Protein AF-A0AAD4JSG7-F1 (afdb_monomer_lite)

Radius of gyration: 19.73 Å; chains: 1; bounding box: 50×31×53 Å

Sequence (142 aa):
LLCILNAAVFGNIVPTTTSYCQLFQQTASTSTAYICIIYALSTWFFHSNFSEPRQHMRIVFLAMLLIMIITHIIVLVLTILEEYYADVDDSIDMHEVFSNYDTTCQILTIVLTVLTILVLIFVFIYLCIATVEKQRELNRRR

Structure (mmCIF, N/CA/C/O backbone):
data_AF-A0AAD4JSG7-F1
#
_entry.id   AF-A0AAD4JSG7-F1
#
loop_
_atom_site.group_PDB
_atom_site.id
_atom_site.type_symbol
_atom_site.label_atom_id
_atom_site.label_alt_id
_atom_site.label_comp_id
_atom_site.label_asym_id
_atom_site.label_entity_id
_atom_site.label_seq_id
_atom_site.pdbx_PDB_ins_code
_atom_site.Cartn_x
_atom_site.Cartn_y
_atom_site.Cartn_z
_atom_site.occupancy
_atom_site.B_iso_or_equiv
_atom_site.auth_seq_id
_atom_site.auth_comp_id
_atom_site.auth_asym_id
_atom_site.auth_atom_id
_atom_site.pdbx_PDB_model_num
ATOM 1 N N . LEU A 1 1 ? -4.804 -10.284 0.367 1.00 56.81 1 LEU A N 1
ATOM 2 C CA . LEU A 1 1 ? -4.706 -11.285 -0.722 1.00 56.81 1 LEU A CA 1
ATOM 3 C C . LEU A 1 1 ? -3.994 -10.719 -1.942 1.00 56.81 1 LEU A C 1
ATOM 5 O O . LEU A 1 1 ? -2.936 -11.239 -2.251 1.00 56.81 1 LEU A O 1
ATOM 9 N N . LEU A 1 2 ? -4.467 -9.623 -2.550 1.00 60.22 2 LEU A N 1
ATOM 10 C CA . LEU A 1 2 ? -3.785 -8.983 -3.691 1.00 60.22 2 LEU A CA 1
ATOM 11 C C . LEU A 1 2 ? -2.312 -8.629 -3.415 1.00 60.22 2 LEU A C 1
ATOM 13 O O . LEU A 1 2 ? -1.455 -8.970 -4.214 1.00 60.22 2 LEU A O 1
ATOM 17 N N . CYS A 1 3 ? -1.986 -8.063 -2.249 1.00 58.91 3 CYS A N 1
ATOM 18 C CA . CYS A 1 3 ? -0.598 -7.720 -1.901 1.00 58.91 3 CYS A CA 1
ATOM 19 C C . CYS A 1 3 ? 0.294 -8.949 -1.645 1.00 58.91 3 CYS A C 1
ATOM 21 O O . CYS A 1 3 ? 1.495 -8.894 -1.877 1.00 58.91 3 CYS A O 1
ATOM 23 N N . ILE A 1 4 ? -0.296 -10.062 -1.189 1.00 60.84 4 ILE A N 1
ATOM 24 C CA . ILE A 1 4 ? 0.409 -11.342 -1.000 1.00 60.84 4 ILE A CA 1
ATOM 25 C C . ILE A 1 4 ? 0.665 -11.983 -2.361 1.00 60.84 4 ILE A C 1
ATOM 27 O O . ILE A 1 4 ? 1.753 -12.482 -2.596 1.00 60.84 4 ILE A O 1
ATOM 31 N N . LEU A 1 5 ? -0.316 -11.928 -3.265 1.00 56.66 5 LEU A N 1
ATOM 32 C CA . LEU A 1 5 ? -0.161 -12.377 -4.642 1.00 56.66 5 LEU A CA 1
ATOM 33 C C . LEU A 1 5 ? 0.908 -11.546 -5.366 1.00 56.66 5 LEU A C 1
ATOM 35 O O . LEU A 1 5 ? 1.776 -12.124 -5.999 1.00 56.66 5 LEU A O 1
ATOM 39 N N . ASN A 1 6 ? 0.902 -10.220 -5.192 1.00 61.03 6 ASN A N 1
ATOM 40 C CA . ASN A 1 6 ? 1.922 -9.319 -5.734 1.00 61.03 6 ASN A CA 1
ATOM 41 C C . ASN A 1 6 ? 3.318 -9.694 -5.197 1.00 61.03 6 ASN A C 1
ATOM 43 O O . ASN A 1 6 ? 4.235 -9.950 -5.965 1.00 61.03 6 ASN A O 1
ATOM 47 N N . ALA A 1 7 ? 3.466 -9.866 -3.880 1.00 59.53 7 ALA A N 1
ATOM 48 C CA . ALA A 1 7 ? 4.734 -10.298 -3.288 1.00 59.53 7 ALA A CA 1
ATOM 49 C C . ALA A 1 7 ? 5.176 -11.707 -3.741 1.00 59.53 7 ALA A C 1
ATOM 51 O O . ALA A 1 7 ? 6.359 -11.924 -3.979 1.00 59.53 7 ALA A O 1
ATOM 52 N N . ALA A 1 8 ? 4.248 -12.658 -3.881 1.00 58.22 8 ALA A N 1
ATOM 53 C CA . ALA A 1 8 ? 4.545 -14.045 -4.243 1.00 58.22 8 ALA A CA 1
ATOM 54 C C . ALA A 1 8 ? 4.879 -14.225 -5.731 1.00 58.22 8 ALA A C 1
ATOM 56 O O . ALA A 1 8 ? 5.744 -15.033 -6.060 1.00 58.22 8 ALA A O 1
ATOM 57 N N . VAL A 1 9 ? 4.220 -13.473 -6.618 1.00 59.44 9 VAL A N 1
ATOM 58 C CA . VAL A 1 9 ? 4.532 -13.455 -8.054 1.00 59.44 9 VAL A CA 1
ATOM 59 C C . VAL A 1 9 ? 5.953 -12.934 -8.248 1.00 59.44 9 VAL A C 1
ATOM 61 O O . VAL A 1 9 ? 6.752 -13.609 -8.881 1.00 59.44 9 VAL A O 1
ATOM 64 N N . PHE A 1 10 ? 6.333 -11.818 -7.623 1.00 54.41 10 PHE A N 1
ATOM 65 C CA . PHE A 1 10 ? 7.681 -11.269 -7.814 1.00 54.41 10 PHE A CA 1
ATOM 66 C C . PHE A 1 10 ? 8.764 -11.988 -7.004 1.00 54.41 10 PHE A C 1
ATOM 68 O O . PHE A 1 10 ? 9.892 -12.092 -7.475 1.00 54.41 10 PHE A O 1
ATOM 75 N N . GLY A 1 11 ? 8.436 -12.540 -5.831 1.00 54.19 11 GLY A N 1
ATOM 76 C CA . GLY A 1 11 ? 9.391 -13.265 -4.987 1.00 54.19 11 GLY A CA 1
ATOM 77 C C . GLY A 1 11 ? 9.878 -14.594 -5.572 1.00 54.19 11 GLY A C 1
ATOM 78 O O . GLY A 1 11 ? 10.916 -15.090 -5.144 1.00 54.19 11 GLY A O 1
ATOM 79 N N . ASN A 1 12 ? 9.147 -15.170 -6.532 1.00 49.50 12 ASN A N 1
ATOM 80 C CA . ASN A 1 12 ? 9.463 -16.477 -7.119 1.00 49.50 12 ASN A CA 1
ATOM 81 C C . ASN A 1 12 ? 9.962 -16.395 -8.573 1.00 49.50 12 ASN A C 1
ATOM 83 O O . ASN A 1 12 ? 10.377 -17.404 -9.134 1.00 49.50 12 ASN A O 1
ATOM 87 N N . ILE A 1 13 ? 9.874 -15.216 -9.196 1.00 49.59 13 ILE A N 1
ATOM 88 C CA . ILE A 1 13 ? 10.050 -15.053 -10.643 1.00 49.59 13 ILE A CA 1
ATOM 89 C C . ILE A 1 13 ? 11.326 -14.286 -11.007 1.00 49.59 13 ILE A C 1
ATOM 91 O O . ILE A 1 13 ? 11.911 -14.574 -12.049 1.00 49.59 13 ILE A O 1
ATOM 95 N N . VAL A 1 14 ? 11.799 -13.358 -10.167 1.00 50.69 14 VAL A N 1
ATOM 96 C CA . VAL A 1 14 ? 12.955 -12.516 -10.513 1.00 50.69 14 VAL A CA 1
ATOM 97 C C . VAL A 1 14 ? 14.019 -12.574 -9.412 1.00 50.69 14 VAL A C 1
ATOM 99 O O . VAL A 1 14 ? 13.673 -12.427 -8.234 1.00 50.69 14 VAL A O 1
ATOM 102 N N . PRO A 1 15 ? 15.307 -12.810 -9.738 1.00 50.28 15 PRO A N 1
ATOM 103 C CA . PRO A 1 15 ? 16.380 -12.753 -8.755 1.00 50.28 15 PRO A CA 1
ATOM 104 C C . PRO A 1 15 ? 16.414 -11.372 -8.091 1.00 50.28 15 PRO A C 1
ATOM 106 O O . PRO A 1 15 ? 16.733 -10.355 -8.702 1.00 50.28 15 PRO A O 1
ATOM 109 N N . THR A 1 16 ? 16.116 -11.351 -6.792 1.00 50.94 16 THR A N 1
ATOM 110 C CA . THR A 1 16 ? 16.103 -10.156 -5.929 1.00 50.94 16 THR A CA 1
ATOM 111 C C . THR A 1 16 ? 17.454 -9.443 -5.833 1.00 50.94 16 THR A C 1
ATOM 113 O O . THR A 1 16 ? 17.543 -8.356 -5.270 1.00 50.94 16 THR A O 1
ATOM 116 N N . THR A 1 17 ? 18.511 -10.050 -6.371 1.00 47.56 17 THR A N 1
ATOM 117 C CA . THR A 1 17 ? 19.871 -9.516 -6.425 1.00 47.56 17 THR A CA 1
ATOM 118 C C . THR A 1 17 ? 20.131 -8.628 -7.640 1.00 47.56 17 THR A C 1
ATOM 120 O O . THR A 1 17 ? 21.172 -7.977 -7.671 1.00 47.56 17 THR A O 1
ATOM 123 N N . THR A 1 18 ? 19.229 -8.594 -8.629 1.00 52.62 18 THR A N 1
ATOM 124 C CA . THR A 1 18 ? 19.476 -7.921 -9.916 1.00 52.62 18 THR A CA 1
ATOM 125 C C . THR A 1 18 ? 18.716 -6.599 -10.068 1.00 52.62 18 THR A C 1
ATOM 127 O O . THR A 1 18 ? 19.217 -5.721 -10.760 1.00 52.62 18 THR A O 1
ATOM 130 N N . SER A 1 19 ? 17.580 -6.394 -9.381 1.00 61.72 19 SER A N 1
ATOM 131 C CA . SER A 1 19 ? 16.841 -5.117 -9.419 1.00 61.72 19 SER A CA 1
ATOM 132 C C . SER A 1 19 ? 16.382 -4.635 -8.030 1.00 61.72 19 SER A C 1
ATOM 134 O O . SER A 1 19 ? 15.640 -5.293 -7.292 1.00 61.72 19 SER A O 1
ATOM 136 N N . TYR A 1 20 ? 16.836 -3.439 -7.645 1.00 65.94 20 TYR A N 1
ATOM 137 C CA . TYR A 1 20 ? 16.521 -2.832 -6.345 1.00 65.94 20 TYR A CA 1
ATOM 138 C C . TYR A 1 20 ? 15.050 -2.401 -6.233 1.00 65.94 20 TYR A C 1
ATOM 140 O O . TYR A 1 20 ? 14.463 -2.474 -5.150 1.00 65.94 20 TYR A O 1
ATOM 148 N N . CYS A 1 21 ? 14.431 -1.991 -7.341 1.00 66.12 21 CYS A N 1
ATOM 149 C CA . CYS A 1 21 ? 13.032 -1.570 -7.377 1.00 66.12 21 CYS A CA 1
ATOM 150 C C . CYS A 1 21 ? 12.065 -2.720 -7.084 1.00 66.12 21 CYS A C 1
ATOM 152 O O . CYS A 1 21 ? 11.124 -2.549 -6.304 1.00 66.12 21 CYS A O 1
ATOM 154 N N . GLN A 1 22 ? 12.318 -3.914 -7.625 1.00 67.06 22 GLN A N 1
ATOM 155 C CA . GLN A 1 22 ? 11.460 -5.073 -7.370 1.00 67.06 22 GLN A CA 1
ATOM 156 C C . GLN A 1 22 ? 11.584 -5.558 -5.922 1.00 67.06 22 GLN A C 1
ATOM 158 O O . GLN A 1 22 ? 10.575 -5.895 -5.298 1.00 67.06 22 GLN A O 1
ATOM 163 N N . LEU A 1 23 ? 12.787 -5.515 -5.334 1.00 72.06 23 LEU A N 1
ATOM 164 C CA . LEU A 1 23 ? 12.977 -5.791 -3.906 1.00 72.06 23 LEU A CA 1
ATOM 165 C C . LEU A 1 23 ? 12.196 -4.792 -3.034 1.00 72.06 23 LEU A C 1
ATOM 167 O O . LEU A 1 23 ? 11.534 -5.178 -2.061 1.00 72.06 23 LEU A O 1
ATOM 171 N N . PHE A 1 24 ? 12.238 -3.506 -3.388 1.00 71.75 24 PHE A N 1
ATOM 172 C CA . PHE A 1 24 ? 11.503 -2.463 -2.678 1.00 71.75 24 PHE A CA 1
ATOM 173 C C . PHE A 1 24 ? 9.985 -2.683 -2.762 1.00 71.75 24 PHE A C 1
ATOM 175 O O . PHE A 1 24 ? 9.290 -2.641 -1.743 1.00 71.75 24 PHE A O 1
ATOM 182 N N . GLN A 1 25 ? 9.469 -3.029 -3.939 1.00 73.81 25 GLN A N 1
ATOM 183 C CA . GLN A 1 25 ? 8.061 -3.367 -4.128 1.00 73.81 25 GLN A CA 1
ATOM 184 C C . GLN A 1 25 ? 7.627 -4.620 -3.362 1.00 73.81 25 GLN A C 1
ATOM 186 O O . GLN A 1 25 ? 6.539 -4.631 -2.776 1.00 73.81 25 GLN A O 1
ATOM 191 N N . GLN A 1 26 ? 8.441 -5.679 -3.348 1.00 74.69 26 GLN A N 1
ATOM 192 C CA . GLN A 1 26 ? 8.158 -6.887 -2.569 1.00 74.69 26 GLN A CA 1
ATOM 193 C C . GLN A 1 26 ? 8.076 -6.564 -1.078 1.00 74.69 26 GLN A C 1
ATOM 195 O O . GLN A 1 26 ? 7.150 -7.003 -0.388 1.00 74.69 26 GLN A O 1
ATOM 200 N N . THR A 1 27 ? 9.003 -5.743 -0.588 1.00 76.75 27 THR A N 1
ATOM 201 C CA . THR A 1 27 ? 9.034 -5.293 0.806 1.00 76.75 27 THR A CA 1
ATOM 202 C C . THR A 1 27 ? 7.796 -4.457 1.139 1.00 76.75 27 THR A C 1
ATOM 204 O O . THR A 1 27 ? 7.130 -4.707 2.150 1.00 76.75 27 THR A O 1
ATOM 207 N N . ALA A 1 28 ? 7.423 -3.519 0.263 1.00 77.38 28 ALA A N 1
ATOM 208 C CA . ALA A 1 28 ? 6.226 -2.696 0.417 1.00 77.38 28 ALA A CA 1
ATOM 209 C C . ALA A 1 28 ? 4.945 -3.548 0.407 1.00 77.38 28 ALA A C 1
ATOM 211 O O . ALA A 1 28 ? 4.080 -3.396 1.274 1.00 77.38 28 ALA A O 1
ATOM 212 N N . SER A 1 29 ? 4.838 -4.502 -0.518 1.00 76.56 29 SER A N 1
ATOM 213 C CA . SER A 1 29 ? 3.675 -5.385 -0.664 1.00 76.56 29 SER A CA 1
ATOM 214 C C . SER A 1 29 ? 3.529 -6.359 0.509 1.00 76.56 29 SER A C 1
ATOM 216 O O . SER A 1 29 ? 2.420 -6.554 1.015 1.00 76.56 29 SER A O 1
ATOM 218 N N . THR A 1 30 ? 4.640 -6.902 1.012 1.00 76.56 30 THR A N 1
ATOM 219 C CA . THR A 1 30 ? 4.663 -7.793 2.183 1.00 76.56 30 THR A CA 1
ATOM 220 C C . THR A 1 30 ? 4.291 -7.041 3.460 1.00 76.56 30 THR A C 1
ATOM 222 O O . THR A 1 30 ? 3.432 -7.494 4.218 1.00 76.56 30 THR A O 1
ATOM 225 N N . SER A 1 31 ? 4.850 -5.844 3.661 1.00 73.12 31 SER A N 1
ATOM 226 C CA . SER A 1 31 ? 4.501 -4.973 4.795 1.00 73.12 31 SER A CA 1
ATOM 227 C C . SER A 1 31 ? 3.017 -4.598 4.773 1.00 73.12 31 SER A C 1
ATOM 229 O O . SER A 1 31 ? 2.329 -4.655 5.791 1.00 73.12 31 SER A O 1
ATOM 231 N N . THR A 1 32 ? 2.493 -4.302 3.582 1.00 77.81 32 THR A N 1
ATOM 232 C CA . THR A 1 32 ? 1.075 -3.997 3.362 1.00 77.81 32 THR A CA 1
ATOM 233 C C . THR A 1 32 ? 0.188 -5.186 3.728 1.00 77.81 32 THR A C 1
ATOM 235 O O . THR A 1 32 ? -0.799 -5.024 4.443 1.00 77.81 32 THR A O 1
ATOM 238 N N . ALA A 1 33 ? 0.554 -6.397 3.302 1.00 77.44 33 ALA A N 1
ATOM 239 C CA . ALA A 1 33 ? -0.168 -7.612 3.664 1.00 77.44 33 ALA A CA 1
ATOM 240 C C . ALA A 1 33 ? -0.174 -7.861 5.181 1.00 77.44 33 ALA A C 1
ATOM 242 O O . ALA A 1 33 ? -1.222 -8.188 5.740 1.00 77.44 33 ALA A O 1
ATOM 243 N N . TYR A 1 34 ? 0.966 -7.663 5.844 1.00 76.62 34 TYR A N 1
ATOM 244 C CA . TYR A 1 34 ? 1.097 -7.828 7.289 1.00 76.62 34 TYR A CA 1
ATOM 245 C C . TYR A 1 34 ? 0.190 -6.860 8.061 1.00 76.62 34 TYR A C 1
ATOM 247 O O . TYR A 1 34 ? -0.563 -7.279 8.942 1.00 76.62 34 TYR A O 1
ATOM 255 N N . ILE A 1 35 ? 0.170 -5.582 7.670 1.00 77.12 35 ILE A N 1
ATOM 256 C CA . ILE A 1 35 ? -0.701 -4.571 8.284 1.00 77.12 35 ILE A CA 1
ATOM 257 C C . ILE A 1 35 ? -2.182 -4.908 8.055 1.00 77.12 35 ILE A C 1
ATOM 259 O O . ILE A 1 35 ? -2.986 -4.788 8.981 1.00 77.12 35 ILE A O 1
ATOM 263 N N . CYS A 1 36 ? -2.559 -5.398 6.869 1.00 76.81 36 CYS A N 1
ATOM 264 C CA . CYS A 1 36 ? -3.930 -5.845 6.607 1.00 76.81 36 CYS A CA 1
ATOM 265 C C . CYS A 1 36 ? -4.352 -7.023 7.503 1.00 76.81 36 CYS A C 1
ATOM 267 O O . CYS A 1 36 ? -5.497 -7.066 7.951 1.00 76.81 36 CYS A O 1
ATOM 269 N N . ILE A 1 37 ? -3.447 -7.967 7.785 1.00 76.94 37 ILE A N 1
ATOM 270 C CA . ILE A 1 37 ? -3.717 -9.092 8.694 1.00 76.94 37 ILE A CA 1
ATOM 271 C C . ILE A 1 37 ? -3.891 -8.587 10.127 1.00 76.94 37 ILE A C 1
ATOM 273 O O . ILE A 1 37 ? -4.865 -8.953 10.784 1.00 76.94 37 ILE A O 1
ATOM 277 N N . ILE A 1 38 ? -3.005 -7.700 10.595 1.00 76.25 38 ILE A N 1
ATOM 278 C CA . ILE A 1 38 ? -3.145 -7.061 11.912 1.00 76.25 38 ILE A CA 1
ATOM 279 C C . ILE A 1 38 ? -4.483 -6.330 12.007 1.00 76.25 38 ILE A C 1
ATOM 281 O O . ILE A 1 38 ? -5.180 -6.458 13.011 1.00 76.25 38 ILE A O 1
ATOM 285 N N . TYR A 1 39 ? -4.881 -5.607 10.960 1.00 74.00 39 TYR A N 1
ATOM 286 C CA . TYR A 1 39 ? -6.170 -4.931 10.919 1.00 74.00 39 TYR A CA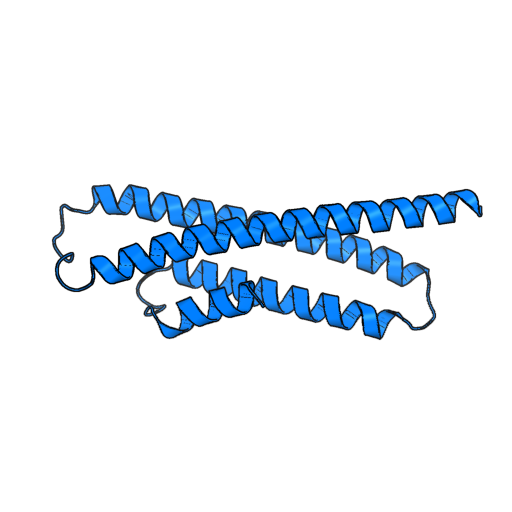 1
ATOM 287 C C . TYR A 1 39 ? -7.341 -5.918 11.022 1.00 74.00 39 TYR A C 1
ATOM 289 O O . TYR A 1 39 ? -8.225 -5.725 11.857 1.00 74.00 39 TYR A O 1
ATOM 297 N N . ALA A 1 40 ? -7.334 -7.008 10.250 1.00 72.19 40 ALA A N 1
ATOM 298 C CA . ALA A 1 40 ? -8.365 -8.042 10.329 1.00 72.19 40 ALA A CA 1
ATOM 299 C C . ALA A 1 40 ? -8.454 -8.653 11.740 1.00 72.19 40 ALA A C 1
ATOM 301 O O . ALA A 1 40 ? -9.540 -8.719 12.318 1.00 72.19 40 ALA A O 1
ATOM 302 N N . LEU A 1 41 ? -7.312 -8.995 12.343 1.00 71.88 41 LEU A N 1
ATOM 303 C CA . LEU A 1 41 ? -7.234 -9.500 13.717 1.00 71.88 41 LEU A CA 1
ATOM 304 C C . LEU A 1 41 ? -7.706 -8.469 14.749 1.00 71.88 41 LEU A C 1
ATOM 306 O O . LEU A 1 41 ? -8.355 -8.831 15.730 1.00 71.88 41 LEU A O 1
ATOM 310 N N . SER A 1 42 ? -7.446 -7.182 14.512 1.00 67.56 42 SER A N 1
ATOM 311 C CA . SER A 1 42 ? -7.879 -6.095 15.392 1.00 67.56 42 SER A CA 1
ATOM 312 C C . SER A 1 42 ? -9.407 -6.039 15.505 1.00 67.56 42 SER A C 1
ATOM 314 O O . SER A 1 42 ? -9.944 -5.861 16.598 1.00 67.56 42 SER A O 1
ATOM 316 N N . THR A 1 43 ? -10.137 -6.274 14.409 1.00 65.12 43 THR A N 1
ATOM 317 C CA . THR A 1 43 ? -11.609 -6.261 14.436 1.00 65.12 43 THR A CA 1
ATOM 318 C C . THR A 1 43 ? -12.197 -7.346 15.345 1.00 65.12 43 THR A C 1
ATOM 320 O O . THR A 1 43 ? -13.247 -7.123 15.951 1.00 65.12 43 THR A O 1
ATOM 323 N N . TRP A 1 44 ? -11.492 -8.473 15.497 1.00 63.59 44 TRP A N 1
ATOM 324 C CA . TRP A 1 44 ? -11.869 -9.581 16.377 1.00 63.59 44 TRP A CA 1
ATOM 325 C C . TRP A 1 44 ? -11.409 -9.364 17.823 1.00 63.59 44 TRP A C 1
ATOM 327 O O . TRP A 1 44 ? -12.208 -9.496 18.747 1.00 63.59 44 TRP A O 1
ATOM 337 N N . PHE A 1 45 ? -10.152 -8.969 18.038 1.00 60.81 45 PHE A N 1
ATOM 338 C CA . PHE A 1 45 ? -9.604 -8.774 19.385 1.00 60.81 45 PHE A CA 1
ATOM 339 C C . PHE A 1 45 ? -10.230 -7.585 20.125 1.00 60.81 45 PHE A C 1
ATOM 341 O O . PHE A 1 45 ? -10.498 -7.666 21.324 1.00 60.81 45 PHE A O 1
ATOM 348 N N . PHE A 1 46 ? -10.531 -6.487 19.426 1.00 56.59 46 PHE A N 1
ATOM 349 C CA . PHE A 1 46 ? -11.082 -5.279 20.052 1.00 56.59 46 PHE A CA 1
ATOM 350 C C . PHE A 1 46 ? -12.601 -5.314 20.242 1.00 56.59 46 PHE A C 1
ATOM 352 O O . PHE A 1 46 ? -13.193 -4.292 20.606 1.00 56.59 46 PHE A O 1
ATOM 359 N N . HIS A 1 47 ? -13.245 -6.472 20.051 1.00 54.31 47 HIS A N 1
ATOM 360 C CA . HIS A 1 47 ? -14.653 -6.659 20.401 1.00 54.31 47 HIS A CA 1
ATOM 361 C C . HIS A 1 47 ? -14.892 -6.585 21.926 1.00 54.31 47 HIS A C 1
ATOM 363 O O . HIS A 1 47 ? -16.003 -6.267 22.344 1.00 54.31 47 HIS A O 1
ATOM 369 N N . SER A 1 48 ? -13.852 -6.752 22.757 1.00 43.03 48 SER A N 1
ATOM 370 C CA . SER A 1 48 ? -13.958 -6.743 24.224 1.00 43.03 48 SER A CA 1
ATOM 371 C C . SER A 1 48 ? -13.817 -5.343 24.872 1.00 43.03 48 SER A C 1
ATOM 373 O O . SER A 1 48 ? -12.744 -4.749 24.948 1.00 43.03 48 SER A O 1
ATOM 375 N N . ASN A 1 49 ? -14.962 -4.831 25.333 1.00 50.81 49 ASN A N 1
ATOM 376 C CA . ASN A 1 49 ? -15.227 -4.041 26.549 1.00 50.81 49 ASN A CA 1
ATOM 377 C C . ASN A 1 49 ? -14.696 -2.604 26.810 1.00 50.81 49 ASN A C 1
ATOM 379 O O . ASN A 1 49 ? -15.150 -2.020 27.789 1.00 50.81 49 ASN A O 1
ATOM 383 N N . PHE A 1 50 ? -13.847 -1.963 25.988 1.00 55.59 50 PHE A N 1
ATOM 384 C CA . PHE A 1 50 ? -13.430 -0.560 26.255 1.00 55.59 50 PHE A CA 1
ATOM 385 C C . PHE A 1 50 ? -13.570 0.389 25.045 1.00 55.59 50 PHE A C 1
ATOM 387 O O . PHE A 1 50 ? -13.093 0.108 23.944 1.00 55.59 50 PHE A O 1
ATOM 394 N N . SER A 1 51 ? -14.247 1.532 25.243 1.00 59.12 51 SER A N 1
ATOM 395 C CA . SER A 1 51 ? -14.631 2.499 24.194 1.00 59.12 51 SER A CA 1
ATOM 396 C C . SER A 1 51 ? -13.504 3.449 23.762 1.00 59.12 51 SER A C 1
ATOM 398 O O . SER A 1 51 ? -13.349 3.689 22.563 1.00 59.12 51 SER A O 1
ATOM 400 N N . GLU A 1 52 ? -12.707 3.943 24.711 1.00 61.09 52 GLU A N 1
ATOM 401 C CA . GLU A 1 52 ? -11.571 4.860 24.506 1.00 61.09 52 GLU A CA 1
ATOM 402 C C . GLU A 1 52 ? -10.426 4.266 23.654 1.00 61.09 52 GLU A C 1
ATOM 404 O O . GLU A 1 52 ? -10.080 4.860 22.626 1.00 61.09 52 GLU A O 1
ATOM 409 N N . PRO A 1 53 ? -9.875 3.062 23.943 1.00 64.19 53 PRO A N 1
ATOM 410 C CA . PRO A 1 53 ? -8.771 2.508 23.149 1.00 64.19 53 PRO A CA 1
ATOM 411 C C . PRO A 1 53 ? -9.171 2.206 21.696 1.00 64.19 53 PRO A C 1
ATOM 413 O O . PRO A 1 53 ? -8.329 2.204 20.796 1.00 64.19 53 PRO A O 1
ATOM 416 N N . ARG A 1 54 ? -10.471 2.015 21.426 1.00 66.81 54 ARG A N 1
ATOM 417 C CA . ARG A 1 54 ? -10.992 1.756 20.077 1.00 66.81 54 ARG A CA 1
ATOM 418 C C . ARG A 1 54 ? -10.920 2.993 19.170 1.00 66.81 54 ARG A C 1
ATOM 420 O O . ARG A 1 54 ? -10.839 2.833 17.954 1.00 66.81 54 ARG A O 1
ATOM 427 N N . GLN A 1 55 ? -10.961 4.211 19.718 1.00 66.50 55 GLN A N 1
ATOM 428 C CA . GLN A 1 55 ? -10.795 5.435 18.924 1.00 66.50 55 GLN A CA 1
ATOM 429 C C . GLN A 1 55 ? -9.325 5.694 18.581 1.00 66.50 55 GLN A C 1
ATOM 431 O O . GLN A 1 55 ? -9.021 5.939 17.415 1.00 66.50 55 GLN A O 1
ATOM 436 N N . HIS A 1 56 ? -8.416 5.546 19.550 1.00 74.44 56 HIS A N 1
ATOM 437 C CA . HIS A 1 56 ? -6.975 5.674 19.308 1.00 74.44 56 HIS A CA 1
ATOM 438 C C . HIS A 1 56 ? -6.478 4.670 18.263 1.00 74.44 56 HIS A C 1
ATOM 440 O O . HIS A 1 56 ? -5.787 5.056 17.324 1.00 74.44 56 HIS A O 1
ATOM 446 N N . MET A 1 57 ? -6.919 3.410 18.347 1.00 73.19 57 MET A N 1
ATOM 447 C CA . MET A 1 57 ? -6.628 2.387 17.337 1.00 73.19 57 MET A CA 1
ATOM 448 C C . MET A 1 57 ? -7.070 2.803 15.929 1.00 73.19 57 MET A C 1
ATOM 450 O O . MET A 1 57 ? -6.301 2.665 14.985 1.00 73.19 57 MET A O 1
ATOM 454 N N . ARG A 1 58 ? -8.280 3.359 15.764 1.00 75.25 58 ARG A N 1
ATOM 455 C CA . ARG A 1 58 ? -8.769 3.814 14.447 1.00 75.25 58 ARG A CA 1
ATOM 456 C C . ARG A 1 58 ? -7.908 4.930 13.854 1.00 75.25 58 ARG A C 1
ATOM 458 O O . ARG A 1 58 ? -7.652 4.911 12.656 1.00 75.25 58 ARG A O 1
ATOM 465 N N . ILE A 1 59 ? -7.451 5.869 14.681 1.00 77.56 59 ILE A N 1
ATOM 466 C CA . ILE A 1 59 ? -6.570 6.961 14.246 1.00 77.56 59 ILE A CA 1
ATOM 467 C C . ILE A 1 59 ? -5.202 6.410 13.828 1.00 77.56 59 ILE A C 1
ATOM 469 O O . ILE A 1 59 ? -4.699 6.774 12.768 1.00 77.56 59 ILE A O 1
ATOM 473 N N . VAL A 1 60 ? -4.631 5.486 14.609 1.00 82.06 60 VAL A N 1
ATOM 474 C CA . VAL A 1 60 ? -3.368 4.813 14.263 1.00 82.06 60 VAL A CA 1
ATOM 475 C C . VAL A 1 60 ? -3.503 4.042 12.948 1.00 82.06 60 VAL A C 1
ATOM 477 O O . VAL A 1 60 ? -2.634 4.151 12.088 1.00 82.06 60 VAL A O 1
ATOM 480 N N . PHE A 1 61 ? -4.616 3.334 12.736 1.00 79.31 61 PHE A N 1
ATOM 481 C CA . PHE A 1 61 ? -4.879 2.642 11.472 1.00 79.31 61 PHE A CA 1
ATOM 482 C C . PHE A 1 61 ? -5.011 3.593 10.280 1.00 79.31 61 PHE A C 1
ATOM 484 O O . PHE A 1 61 ? -4.486 3.290 9.211 1.00 79.31 61 PHE A O 1
ATOM 491 N N . LEU A 1 62 ? -5.664 4.747 10.449 1.00 82.81 62 LEU A N 1
ATOM 492 C CA . LEU A 1 62 ? -5.733 5.775 9.405 1.00 82.81 62 LEU A CA 1
ATOM 493 C C . LEU A 1 62 ? -4.343 6.325 9.060 1.00 82.81 62 LEU A C 1
ATOM 495 O O . LEU A 1 62 ? -4.024 6.464 7.881 1.00 82.81 62 LEU A O 1
ATOM 499 N N . ALA A 1 63 ? -3.504 6.584 10.067 1.00 84.94 63 ALA A N 1
ATOM 500 C CA . ALA A 1 63 ? -2.129 7.031 9.856 1.00 84.94 63 ALA A CA 1
ATOM 501 C C . ALA A 1 63 ? -1.287 5.967 9.129 1.00 84.94 63 ALA A C 1
ATOM 503 O O . ALA A 1 63 ? -0.586 6.289 8.171 1.00 84.94 63 ALA A O 1
ATOM 504 N N . MET A 1 64 ? -1.399 4.695 9.526 1.00 83.44 64 MET A N 1
ATOM 505 C CA . MET A 1 64 ? -0.714 3.583 8.855 1.00 83.44 64 MET A CA 1
ATOM 506 C C . MET A 1 64 ? -1.159 3.431 7.396 1.00 83.44 64 MET A C 1
ATOM 508 O O . MET A 1 64 ? -0.312 3.292 6.520 1.00 83.44 64 MET A O 1
ATOM 512 N N . LEU A 1 65 ? -2.463 3.520 7.111 1.00 84.06 65 LEU A N 1
ATOM 513 C CA . LEU A 1 65 ? -2.983 3.477 5.739 1.00 84.06 65 LEU A CA 1
ATOM 514 C C . LEU A 1 65 ? -2.442 4.614 4.873 1.00 84.06 65 LEU A C 1
ATOM 516 O O . LEU A 1 65 ? -2.094 4.388 3.717 1.00 84.06 65 LEU A O 1
ATOM 520 N N . LEU A 1 66 ? -2.342 5.821 5.429 1.00 86.94 66 LEU A N 1
ATOM 521 C CA . LEU A 1 66 ? -1.806 6.975 4.714 1.00 86.94 66 LEU A CA 1
ATOM 522 C C . LEU A 1 66 ? -0.328 6.767 4.357 1.00 86.94 66 LEU A C 1
ATOM 524 O O . LEU A 1 66 ? 0.058 6.989 3.211 1.00 86.94 66 LEU A O 1
ATOM 528 N N . ILE A 1 67 ? 0.475 6.266 5.300 1.00 87.38 67 ILE A N 1
ATOM 529 C CA . ILE A 1 67 ? 1.879 5.905 5.048 1.00 87.38 67 ILE A CA 1
ATOM 530 C C . ILE A 1 67 ? 1.967 4.852 3.938 1.00 87.38 67 ILE A C 1
ATOM 532 O O . ILE A 1 67 ? 2.765 5.004 3.019 1.00 87.38 67 ILE A O 1
ATOM 536 N N . MET A 1 68 ? 1.112 3.826 3.969 1.00 84.00 68 MET A N 1
ATOM 537 C CA . MET A 1 68 ? 1.100 2.771 2.952 1.00 84.00 68 MET A CA 1
ATOM 538 C C . MET A 1 68 ? 0.768 3.305 1.556 1.00 84.00 68 MET A C 1
ATOM 540 O O . MET A 1 68 ? 1.423 2.917 0.593 1.00 84.00 68 MET A O 1
ATOM 544 N N . ILE A 1 69 ? -0.210 4.209 1.434 1.00 86.25 69 ILE A N 1
ATOM 545 C CA . ILE A 1 69 ? -0.535 4.857 0.155 1.00 86.25 69 ILE A CA 1
ATOM 546 C C . ILE A 1 69 ? 0.688 5.612 -0.375 1.00 86.25 69 ILE A C 1
ATOM 548 O O . ILE A 1 69 ? 1.045 5.440 -1.537 1.00 86.25 69 ILE A O 1
ATOM 552 N N . ILE A 1 70 ? 1.367 6.385 0.479 1.00 88.88 70 ILE A N 1
ATOM 553 C CA . ILE A 1 70 ? 2.586 7.110 0.095 1.00 88.88 70 ILE A CA 1
ATOM 554 C C . ILE A 1 70 ? 3.672 6.135 -0.369 1.00 88.88 70 ILE A C 1
ATOM 556 O O . ILE A 1 70 ? 4.268 6.348 -1.421 1.00 88.88 70 ILE A O 1
ATOM 560 N N . THR A 1 71 ? 3.914 5.048 0.367 1.00 85.94 71 THR A N 1
ATOM 561 C CA . THR A 1 71 ? 4.919 4.049 -0.017 1.00 85.94 71 THR A CA 1
ATOM 562 C C . THR A 1 71 ? 4.606 3.424 -1.376 1.00 85.94 71 THR A C 1
ATOM 564 O O . THR A 1 71 ? 5.504 3.322 -2.204 1.00 85.94 71 THR A O 1
ATOM 567 N N . HIS A 1 72 ? 3.349 3.060 -1.650 1.00 84.44 72 HIS A N 1
ATOM 568 C CA . HIS A 1 72 ? 2.959 2.501 -2.953 1.00 84.44 72 HIS A CA 1
ATOM 569 C C . HIS A 1 72 ? 3.058 3.517 -4.096 1.00 84.44 72 HIS A C 1
ATOM 571 O O . HIS A 1 72 ? 3.416 3.138 -5.207 1.00 84.44 72 HIS A O 1
ATOM 577 N N . ILE A 1 73 ? 2.811 4.804 -3.835 1.00 87.50 73 ILE A N 1
ATOM 578 C CA . ILE A 1 73 ? 3.058 5.869 -4.819 1.00 87.50 73 ILE A CA 1
ATOM 579 C C . ILE A 1 73 ? 4.555 5.976 -5.128 1.00 87.50 73 ILE A C 1
ATOM 581 O O . ILE A 1 73 ? 4.923 6.070 -6.294 1.00 87.50 73 ILE A O 1
ATOM 585 N N . ILE A 1 74 ? 5.422 5.926 -4.111 1.00 87.06 74 ILE A N 1
ATOM 586 C CA . ILE A 1 74 ? 6.880 5.958 -4.308 1.00 87.06 74 ILE A CA 1
ATOM 587 C C . ILE A 1 74 ? 7.335 4.753 -5.136 1.00 87.06 74 ILE A C 1
ATOM 589 O O . ILE A 1 74 ? 8.096 4.935 -6.079 1.00 87.06 74 ILE A O 1
ATOM 593 N N . VAL A 1 75 ? 6.842 3.549 -4.822 1.00 83.69 75 VAL A N 1
ATOM 594 C CA . VAL A 1 75 ? 7.115 2.338 -5.617 1.00 83.69 75 VAL A CA 1
ATOM 595 C C . VAL A 1 75 ? 6.735 2.570 -7.078 1.00 83.69 75 VAL A C 1
ATOM 597 O O . VAL A 1 75 ? 7.568 2.369 -7.951 1.00 83.69 75 VAL A O 1
ATOM 600 N N . LEU A 1 76 ? 5.519 3.059 -7.341 1.00 84.12 76 LEU A N 1
ATOM 601 C CA . LEU A 1 76 ? 5.042 3.310 -8.701 1.00 84.12 76 LEU A CA 1
ATOM 602 C C . LEU A 1 76 ? 5.932 4.309 -9.457 1.00 84.12 76 LEU A C 1
ATOM 604 O O . LEU A 1 76 ? 6.265 4.076 -10.614 1.00 84.12 76 LEU A O 1
ATOM 608 N N . VAL A 1 77 ? 6.332 5.406 -8.807 1.00 85.00 77 VAL A N 1
ATOM 609 C CA . VAL A 1 77 ? 7.221 6.411 -9.411 1.00 85.00 77 VAL A CA 1
ATOM 610 C C . VAL A 1 77 ? 8.585 5.811 -9.738 1.00 85.00 77 VAL A C 1
ATOM 612 O O . VAL A 1 77 ? 9.094 6.049 -10.828 1.00 85.00 77 VAL A O 1
ATOM 615 N N . LEU A 1 78 ? 9.165 5.028 -8.824 1.00 82.00 78 LEU A N 1
ATOM 616 C CA . LEU A 1 78 ? 10.456 4.375 -9.048 1.00 82.00 78 LEU A CA 1
ATOM 617 C C . LEU A 1 78 ? 10.391 3.373 -10.205 1.00 82.00 78 LEU A C 1
ATOM 619 O O . LEU A 1 78 ? 11.289 3.374 -11.039 1.00 82.00 78 LEU A O 1
ATOM 623 N N . THR A 1 79 ? 9.319 2.582 -10.300 1.00 75.31 79 THR A N 1
ATOM 624 C CA . THR A 1 79 ? 9.124 1.626 -11.401 1.00 75.31 79 THR A CA 1
ATOM 625 C C . THR A 1 79 ? 8.985 2.325 -12.757 1.00 75.31 79 THR A C 1
ATOM 627 O O . THR A 1 79 ? 9.604 1.896 -13.721 1.00 75.31 79 THR A O 1
ATOM 630 N N . ILE A 1 80 ? 8.232 3.430 -12.838 1.00 77.81 80 ILE A N 1
ATOM 631 C CA . ILE A 1 80 ? 8.098 4.211 -14.085 1.00 77.81 80 ILE A CA 1
ATOM 632 C C . ILE A 1 80 ? 9.430 4.865 -14.474 1.00 77.81 80 ILE A C 1
ATOM 634 O O . ILE A 1 80 ? 9.768 4.960 -15.651 1.00 77.81 80 ILE A O 1
ATOM 638 N N . LEU A 1 81 ? 10.185 5.348 -13.486 1.00 76.25 81 LEU A N 1
ATOM 639 C CA . LEU A 1 81 ? 11.477 5.982 -13.724 1.00 76.25 81 LEU A CA 1
ATOM 640 C C . LEU A 1 81 ? 12.499 4.970 -14.261 1.00 76.25 81 LEU A C 1
ATOM 642 O O . LEU A 1 81 ? 13.234 5.289 -15.187 1.00 76.25 81 LEU A O 1
ATOM 646 N N . GLU A 1 82 ? 12.522 3.757 -13.709 1.00 70.38 82 GLU A N 1
ATOM 647 C CA . GLU A 1 82 ? 13.362 2.657 -14.196 1.00 70.38 82 GLU A CA 1
ATOM 648 C C . GLU A 1 82 ? 13.041 2.303 -15.655 1.00 70.38 82 GLU A C 1
ATOM 650 O O . GLU A 1 82 ? 13.962 2.182 -16.455 1.00 70.38 82 GLU A O 1
ATOM 655 N N . GLU A 1 83 ? 11.759 2.251 -16.031 1.00 68.06 83 GLU A N 1
ATOM 656 C CA . GLU A 1 83 ? 1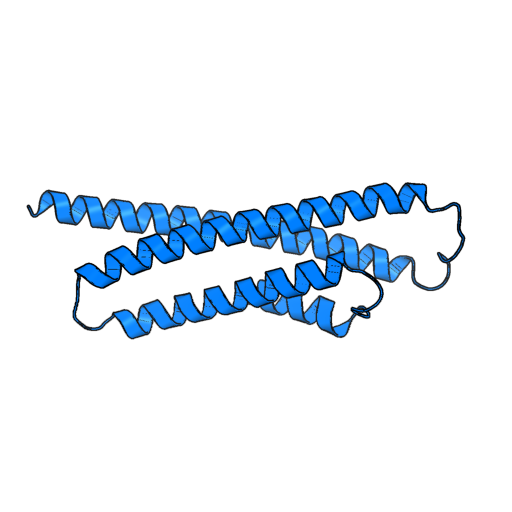1.325 2.020 -17.419 1.00 68.06 83 GLU A CA 1
ATOM 657 C C . GLU A 1 83 ? 11.795 3.139 -18.366 1.00 68.06 83 GLU A C 1
ATOM 659 O O . GLU A 1 83 ? 12.319 2.868 -19.444 1.00 68.06 83 GLU A O 1
ATOM 664 N N . TYR A 1 84 ? 11.700 4.403 -17.938 1.00 65.75 84 TYR A N 1
ATOM 665 C CA . TYR A 1 84 ? 12.170 5.544 -18.733 1.00 65.75 84 TYR A CA 1
ATOM 666 C C . TYR A 1 84 ? 13.696 5.564 -18.921 1.00 65.75 84 TYR A C 1
ATOM 668 O O . TYR A 1 84 ? 14.181 6.005 -19.960 1.00 65.75 84 TYR A O 1
ATOM 676 N N . TYR A 1 85 ? 14.468 5.120 -17.923 1.00 62.06 85 TYR A N 1
ATOM 677 C CA . TYR A 1 85 ? 15.930 5.058 -18.024 1.00 62.06 85 TYR A CA 1
ATOM 678 C C . TYR A 1 85 ? 16.429 3.807 -18.757 1.00 62.06 85 TYR A C 1
ATOM 680 O O . TYR A 1 85 ? 17.472 3.886 -19.402 1.00 62.06 85 TYR A O 1
ATOM 688 N N . ALA A 1 86 ? 15.693 2.693 -18.712 1.00 59.44 86 ALA A N 1
ATOM 689 C CA . ALA A 1 86 ? 16.018 1.489 -19.475 1.00 59.44 86 ALA A CA 1
ATOM 690 C C . ALA A 1 86 ? 16.011 1.751 -20.993 1.00 59.44 86 ALA A C 1
ATOM 692 O O . ALA A 1 86 ? 16.915 1.302 -21.688 1.00 59.44 86 ALA A O 1
ATOM 693 N N . ASP A 1 87 ? 15.079 2.578 -21.481 1.00 54.50 87 ASP A N 1
ATOM 6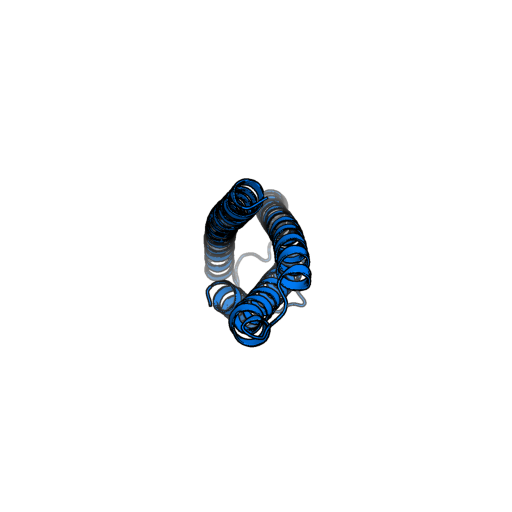94 C CA . ASP A 1 87 ? 14.993 3.007 -22.892 1.00 54.50 87 ASP A CA 1
ATOM 695 C C . ASP A 1 87 ? 16.211 3.853 -23.343 1.00 54.50 87 ASP A C 1
ATOM 697 O O . ASP A 1 87 ? 16.480 4.019 -24.530 1.00 54.50 87 ASP A O 1
ATOM 701 N N . VAL A 1 88 ? 16.986 4.398 -22.392 1.00 54.16 88 VAL A N 1
ATOM 702 C CA . VAL A 1 88 ? 18.198 5.199 -22.655 1.00 54.16 88 VAL A CA 1
ATOM 703 C C . VAL A 1 88 ? 19.477 4.349 -22.596 1.00 54.16 88 VAL A C 1
ATOM 705 O O . VAL A 1 88 ? 20.471 4.703 -23.233 1.00 54.16 88 VAL A O 1
ATOM 708 N N . ASP A 1 89 ? 19.467 3.233 -21.858 1.00 52.22 89 ASP A N 1
ATOM 709 C CA . ASP A 1 89 ? 20.629 2.350 -21.649 1.00 52.22 89 ASP A CA 1
ATOM 710 C C . ASP A 1 89 ? 20.757 1.245 -22.720 1.00 52.22 89 ASP A C 1
ATOM 712 O O . ASP A 1 89 ? 21.726 0.485 -22.732 1.00 52.22 89 ASP A O 1
ATOM 716 N N . ASP A 1 90 ? 19.851 1.234 -23.704 1.00 52.91 90 ASP A N 1
ATOM 717 C CA . ASP A 1 90 ? 19.805 0.353 -24.889 1.00 52.91 90 ASP A CA 1
ATOM 718 C C . ASP A 1 90 ? 21.033 0.481 -25.835 1.00 52.91 90 ASP A C 1
ATOM 720 O O . ASP A 1 90 ? 21.060 -0.014 -26.960 1.00 52.91 90 ASP A O 1
ATOM 724 N N . SER A 1 91 ? 22.098 1.145 -25.374 1.00 53.84 91 SER A N 1
ATOM 725 C CA . SER A 1 91 ? 23.423 1.167 -26.000 1.00 53.84 91 SER A CA 1
ATOM 726 C C . SER A 1 91 ? 24.362 0.056 -25.499 1.00 53.84 91 SER A C 1
ATOM 728 O O . SER A 1 91 ? 25.467 -0.083 -26.033 1.00 53.84 91 SER A O 1
ATOM 730 N N . ILE A 1 92 ? 23.944 -0.754 -24.514 1.00 50.22 92 ILE A N 1
ATOM 731 C CA . ILE A 1 92 ? 24.718 -1.885 -23.982 1.00 50.22 92 ILE A CA 1
ATOM 732 C C . ILE A 1 92 ? 23.884 -3.171 -24.066 1.00 50.22 92 ILE A C 1
ATOM 734 O O . ILE A 1 92 ? 23.019 -3.463 -23.246 1.00 50.22 92 ILE A O 1
ATOM 738 N N . ASP A 1 93 ? 24.186 -3.949 -25.100 1.00 47.03 93 ASP A N 1
ATOM 739 C CA . ASP A 1 93 ? 23.420 -5.098 -25.576 1.00 47.03 93 ASP A CA 1
ATOM 740 C C . ASP A 1 93 ? 23.481 -6.304 -24.606 1.00 47.03 93 ASP A C 1
ATOM 742 O O . ASP A 1 93 ? 24.432 -7.089 -24.593 1.00 47.03 93 ASP A O 1
ATOM 746 N N . MET A 1 94 ? 22.459 -6.438 -23.756 1.00 47.56 94 MET A N 1
ATOM 747 C CA . MET A 1 94 ? 22.143 -7.639 -22.954 1.00 47.56 94 MET A CA 1
ATOM 748 C C . MET A 1 94 ? 20.705 -8.132 -23.228 1.00 47.56 94 MET A C 1
ATOM 750 O O . MET A 1 94 ? 20.163 -8.963 -22.493 1.00 47.56 94 MET A O 1
ATOM 754 N N . HIS A 1 95 ? 20.064 -7.613 -24.282 1.00 47.84 95 HIS A N 1
ATOM 755 C CA . HIS A 1 95 ? 18.612 -7.640 -24.461 1.00 47.84 95 HIS A CA 1
ATOM 756 C C . HIS A 1 95 ? 18.072 -8.989 -24.993 1.00 47.84 95 HIS A C 1
ATOM 758 O O . HIS A 1 95 ? 16.900 -9.310 -24.793 1.00 47.84 95 HIS A O 1
ATOM 764 N N . GLU A 1 96 ? 18.907 -9.843 -25.594 1.00 46.62 96 GLU A N 1
ATOM 765 C CA . GLU A 1 96 ? 18.431 -11.019 -26.347 1.00 46.62 96 GLU A CA 1
ATOM 766 C C . GLU A 1 96 ? 17.961 -12.233 -25.519 1.00 46.62 96 GLU A C 1
ATOM 768 O O . GLU A 1 96 ? 17.264 -13.090 -26.062 1.00 46.62 96 GLU A O 1
ATOM 773 N N . VAL A 1 97 ? 18.268 -12.344 -24.218 1.00 50.31 97 VAL A N 1
ATOM 774 C CA . VAL A 1 97 ? 18.001 -13.604 -23.476 1.00 50.31 97 VAL A CA 1
ATOM 775 C C . VAL A 1 97 ? 16.730 -13.574 -22.608 1.00 50.31 97 VAL A C 1
ATOM 777 O O . VAL A 1 97 ? 16.153 -14.629 -22.348 1.00 50.31 97 VAL A O 1
ATOM 780 N N . PHE A 1 98 ? 16.224 -12.398 -22.208 1.00 52.69 98 PHE A N 1
ATOM 781 C CA . PHE A 1 98 ? 15.089 -12.284 -21.263 1.00 52.69 98 PHE A CA 1
ATOM 782 C C . PHE A 1 98 ? 13.960 -11.309 -21.673 1.00 52.69 98 PHE A C 1
ATOM 784 O O . PHE A 1 98 ? 12.944 -11.245 -20.978 1.00 52.69 98 PHE A O 1
ATOM 791 N N . SER A 1 99 ? 14.095 -10.615 -22.814 1.00 60.53 99 SER A N 1
ATOM 792 C CA . SER A 1 99 ? 13.281 -9.454 -23.235 1.00 60.53 99 SER A CA 1
ATOM 793 C C . SER A 1 99 ? 11.767 -9.584 -22.994 1.00 60.53 99 SER A C 1
ATOM 795 O O . SER A 1 99 ? 11.206 -8.867 -22.174 1.00 60.53 99 SER A O 1
ATOM 797 N N . ASN A 1 100 ? 11.088 -10.554 -23.613 1.00 60.53 100 ASN A N 1
ATOM 798 C CA . ASN A 1 100 ? 9.617 -10.588 -23.576 1.00 60.53 100 ASN A CA 1
ATOM 799 C C . ASN A 1 100 ? 9.026 -10.907 -22.192 1.00 60.53 100 ASN A C 1
ATOM 801 O O . ASN A 1 100 ? 7.906 -10.495 -21.879 1.00 60.53 100 ASN A O 1
ATOM 805 N N . TYR A 1 101 ? 9.743 -11.685 -21.379 1.00 63.34 101 TYR A N 1
ATOM 806 C CA . TYR A 1 101 ? 9.255 -12.098 -20.067 1.00 63.34 101 TYR A CA 1
ATOM 807 C C . TYR A 1 101 ? 9.388 -10.968 -19.049 1.00 63.34 101 TYR A C 1
ATOM 809 O O . TYR A 1 101 ? 8.448 -10.710 -18.296 1.00 63.34 101 TYR A O 1
ATOM 817 N N . ASP A 1 102 ? 10.512 -10.254 -19.082 1.00 65.94 102 ASP A N 1
ATOM 818 C CA . ASP A 1 102 ? 10.771 -9.157 -18.156 1.00 65.94 102 ASP A CA 1
ATOM 819 C C . ASP A 1 102 ? 9.825 -7.973 -18.412 1.00 65.94 102 ASP A C 1
ATOM 821 O O . ASP A 1 102 ? 9.169 -7.497 -17.484 1.00 65.94 102 ASP A O 1
ATOM 825 N N . THR A 1 103 ? 9.598 -7.603 -19.680 1.00 67.38 103 THR A N 1
ATOM 826 C CA . THR A 1 103 ? 8.623 -6.558 -20.044 1.00 67.38 103 THR A CA 1
ATOM 827 C C . THR A 1 103 ? 7.199 -6.933 -19.622 1.00 67.38 103 THR A C 1
ATOM 829 O O . THR A 1 103 ? 6.450 -6.108 -19.096 1.00 67.38 103 THR A O 1
ATOM 832 N N . THR A 1 104 ? 6.809 -8.203 -19.791 1.00 68.75 104 THR A N 1
ATOM 833 C CA . THR A 1 104 ? 5.483 -8.678 -19.359 1.00 68.75 104 THR A CA 1
ATOM 834 C C . THR A 1 104 ? 5.338 -8.607 -17.838 1.00 68.75 104 THR A C 1
ATOM 836 O O . THR A 1 104 ? 4.298 -8.176 -17.330 1.00 68.75 104 THR A O 1
ATOM 839 N N . CYS A 1 105 ? 6.377 -9.003 -17.100 1.00 68.38 105 CYS A N 1
ATOM 840 C CA . CYS A 1 105 ? 6.411 -8.893 -15.649 1.00 68.38 105 CYS A CA 1
ATOM 841 C C . CYS A 1 105 ? 6.302 -7.434 -15.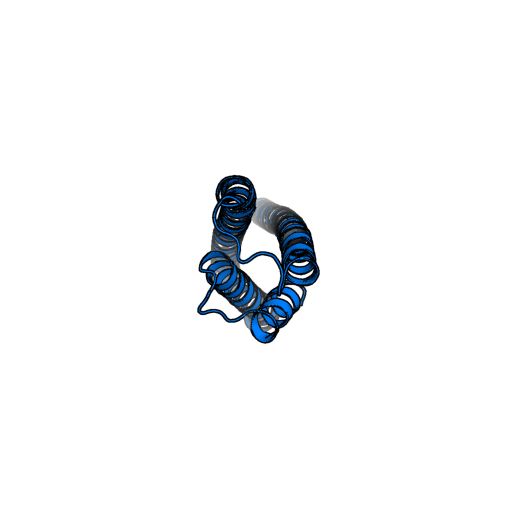202 1.00 68.38 105 CYS A C 1
ATOM 843 O O . CYS A 1 105 ? 5.454 -7.150 -14.363 1.00 68.38 105 CYS A O 1
ATOM 845 N N . GLN A 1 106 ? 7.057 -6.508 -15.796 1.00 70.00 106 GLN A N 1
ATOM 846 C CA . GLN A 1 106 ? 7.007 -5.077 -15.477 1.00 70.00 106 GLN A CA 1
ATOM 847 C C . GLN A 1 106 ? 5.628 -4.448 -15.731 1.00 70.00 106 GLN A C 1
ATOM 849 O O . GLN A 1 106 ? 5.098 -3.746 -14.869 1.00 70.00 106 GLN A O 1
ATOM 854 N N . ILE A 1 107 ? 4.971 -4.756 -16.850 1.00 73.56 107 ILE A N 1
ATOM 855 C CA . ILE A 1 107 ? 3.614 -4.251 -17.110 1.00 73.56 107 ILE A CA 1
ATOM 856 C C . ILE A 1 107 ? 2.632 -4.777 -16.050 1.00 73.56 107 ILE A C 1
ATOM 858 O O . ILE A 1 107 ? 1.826 -4.018 -15.500 1.00 73.56 107 ILE A O 1
ATOM 862 N N . LEU A 1 108 ? 2.716 -6.067 -15.705 1.00 77.00 108 LEU A N 1
ATOM 863 C CA . LEU A 1 108 ? 1.891 -6.661 -14.650 1.00 77.00 108 LEU A CA 1
ATOM 864 C C . LEU A 1 108 ? 2.144 -6.010 -13.284 1.00 77.00 108 LEU A C 1
ATOM 866 O O . LEU A 1 108 ? 1.193 -5.756 -12.542 1.00 77.00 108 LEU A O 1
ATOM 870 N N . THR A 1 109 ? 3.400 -5.701 -12.966 1.00 75.25 109 THR A N 1
ATOM 871 C CA . THR A 1 109 ? 3.828 -4.974 -11.766 1.00 75.25 109 THR A CA 1
ATOM 872 C C . THR A 1 109 ? 3.115 -3.635 -11.628 1.00 75.25 109 THR A C 1
ATOM 874 O O . THR A 1 109 ? 2.534 -3.341 -10.577 1.00 75.25 109 THR A O 1
ATOM 877 N N . ILE A 1 110 ? 3.140 -2.829 -12.690 1.00 77.44 110 ILE A N 1
ATOM 878 C CA . ILE A 1 110 ? 2.547 -1.491 -12.714 1.00 77.44 110 ILE A CA 1
ATOM 879 C C . ILE A 1 110 ? 1.036 -1.606 -12.522 1.00 77.44 110 ILE A C 1
ATOM 881 O O . ILE A 1 110 ? 0.471 -0.961 -11.635 1.00 77.44 110 ILE A O 1
ATOM 885 N N . VAL A 1 111 ? 0.384 -2.495 -13.276 1.00 82.62 111 VAL A N 1
ATOM 886 C CA . VAL A 1 111 ? -1.065 -2.725 -13.181 1.00 82.62 111 VAL A CA 1
ATOM 887 C C . VAL A 1 111 ? -1.470 -3.160 -11.769 1.00 82.62 111 VAL A C 1
ATOM 889 O O . VAL A 1 111 ? -2.406 -2.600 -11.191 1.00 82.62 111 VAL A O 1
ATOM 892 N N . LEU A 1 112 ? -0.757 -4.119 -11.172 1.00 79.44 112 LEU A N 1
ATOM 893 C CA . LEU A 1 112 ? -1.037 -4.602 -9.816 1.00 79.44 112 LEU A CA 1
ATOM 894 C C . LEU A 1 112 ? -0.803 -3.525 -8.753 1.00 79.44 112 LEU A C 1
ATOM 896 O O . LEU A 1 112 ? -1.575 -3.428 -7.794 1.00 79.44 112 LEU A O 1
ATOM 900 N N . THR A 1 113 ? 0.229 -2.699 -8.914 1.00 79.56 113 THR A N 1
ATOM 901 C CA . THR A 1 113 ? 0.537 -1.603 -7.986 1.00 79.56 113 THR A CA 1
ATOM 902 C C . THR A 1 113 ? -0.532 -0.512 -8.056 1.00 79.56 113 THR A C 1
ATOM 904 O O . THR A 1 113 ? -1.052 -0.103 -7.017 1.00 79.56 113 THR A O 1
ATOM 907 N N . VAL A 1 114 ? -0.970 -0.123 -9.259 1.00 85.69 114 VAL A N 1
ATOM 908 C CA . VAL A 1 114 ? -2.080 0.828 -9.455 1.00 85.69 114 VAL A CA 1
ATOM 909 C C . VAL A 1 114 ? -3.376 0.300 -8.838 1.00 85.69 114 VAL A C 1
ATOM 911 O O . VAL A 1 114 ? -4.033 1.012 -8.074 1.00 85.69 114 VAL A O 1
ATOM 914 N N . LEU A 1 115 ? -3.728 -0.964 -9.092 1.00 86.19 115 LEU A N 1
ATOM 915 C CA . LEU A 1 115 ? -4.898 -1.596 -8.473 1.00 86.19 115 LEU A CA 1
ATOM 916 C C . LEU A 1 115 ? -4.801 -1.602 -6.941 1.00 86.19 115 LEU A C 1
ATOM 918 O O . LEU A 1 115 ? -5.792 -1.344 -6.257 1.00 86.19 115 LEU A O 1
ATOM 922 N N . THR A 1 116 ? -3.611 -1.849 -6.392 1.00 82.94 116 THR A N 1
ATOM 923 C CA . THR A 1 116 ? -3.377 -1.834 -4.941 1.00 82.94 116 THR A CA 1
ATOM 924 C C . THR A 1 116 ? -3.603 -0.439 -4.355 1.00 82.94 116 THR A C 1
ATOM 926 O O . THR A 1 116 ? -4.286 -0.315 -3.338 1.00 82.94 116 THR A O 1
ATOM 929 N N . ILE A 1 117 ? -3.116 0.616 -5.016 1.00 86.50 117 ILE A N 1
ATOM 930 C CA . ILE A 1 117 ? -3.348 2.009 -4.606 1.00 86.50 117 ILE A CA 1
ATOM 931 C C . ILE A 1 117 ? -4.847 2.334 -4.606 1.00 86.50 117 ILE A C 1
ATOM 933 O O . ILE A 1 117 ? -5.353 2.876 -3.622 1.00 86.50 117 ILE A O 1
ATOM 937 N N . LEU A 1 118 ? -5.581 1.958 -5.660 1.00 88.94 118 LEU A N 1
ATOM 938 C CA . LEU A 1 118 ? -7.027 2.198 -5.748 1.00 88.94 118 LEU A CA 1
ATOM 939 C C . LEU A 1 118 ? -7.794 1.529 -4.600 1.00 88.94 118 LEU A C 1
ATOM 941 O O . LEU A 1 118 ? -8.654 2.154 -3.975 1.00 88.94 118 LEU A O 1
ATOM 945 N N . VAL A 1 119 ? -7.453 0.279 -4.278 1.00 86.62 119 VAL A N 1
ATOM 946 C CA . VAL A 1 119 ? -8.059 -0.444 -3.151 1.00 86.62 119 VAL A CA 1
ATOM 947 C C . VAL A 1 119 ? -7.722 0.229 -1.818 1.00 86.62 119 VAL A C 1
ATOM 949 O O . VAL A 1 119 ? -8.609 0.385 -0.978 1.00 86.62 119 VAL A O 1
ATOM 952 N N . LEU A 1 120 ? -6.476 0.667 -1.614 1.00 85.56 120 LEU A N 1
ATOM 953 C CA . LEU A 1 120 ? -6.072 1.367 -0.389 1.00 85.56 120 LEU A CA 1
ATOM 954 C C . LEU A 1 120 ? -6.826 2.690 -0.208 1.00 85.56 120 LEU A C 1
ATOM 956 O O . LEU A 1 120 ? -7.292 2.974 0.896 1.00 85.56 120 LEU A O 1
ATOM 960 N N . ILE A 1 121 ? -7.011 3.463 -1.282 1.00 88.44 121 ILE A N 1
ATOM 961 C CA . ILE A 1 121 ? -7.801 4.703 -1.261 1.00 88.44 121 ILE A CA 1
ATOM 962 C C . ILE A 1 121 ? -9.260 4.406 -0.903 1.00 88.44 121 ILE A C 1
ATOM 964 O O . ILE A 1 121 ? -9.832 5.078 -0.044 1.00 88.44 121 ILE A O 1
ATOM 968 N N . PHE A 1 122 ? -9.859 3.378 -1.507 1.00 89.38 122 PHE A N 1
ATOM 969 C CA . PHE A 1 122 ? -11.234 2.984 -1.201 1.00 89.38 122 PHE A CA 1
ATOM 970 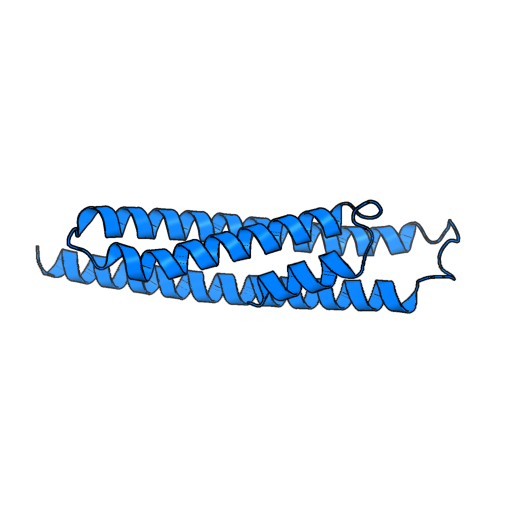C C . PHE A 1 122 ? -11.409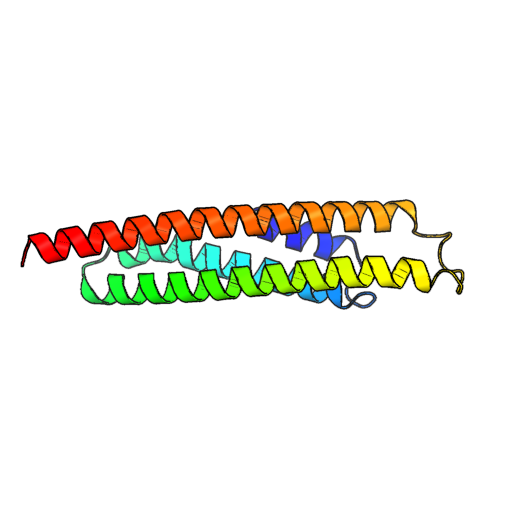 2.618 0.282 1.00 89.38 122 PHE A C 1
ATOM 972 O O . PHE A 1 122 ? -12.318 3.117 0.950 1.00 89.38 122 PHE A O 1
ATOM 979 N N . VAL A 1 123 ? -10.501 1.801 0.826 1.00 85.75 123 VAL A N 1
ATOM 980 C CA . VAL A 1 123 ? -10.505 1.417 2.247 1.00 85.75 123 VAL A CA 1
ATOM 981 C C . VAL A 1 123 ? -10.303 2.634 3.153 1.00 85.75 123 VAL A C 1
ATOM 983 O O . VAL A 1 123 ? -10.978 2.754 4.178 1.00 85.75 123 VAL A O 1
ATOM 986 N N . PHE A 1 124 ? -9.423 3.562 2.775 1.00 86.12 124 PHE A N 1
ATOM 987 C CA . PHE A 1 124 ? -9.196 4.795 3.523 1.00 86.12 124 PHE A CA 1
ATOM 988 C C . PHE A 1 124 ? -10.463 5.657 3.604 1.00 86.12 124 PHE A C 1
ATOM 990 O O . PHE A 1 124 ? -10.856 6.068 4.697 1.00 86.12 124 PHE A O 1
ATOM 997 N N . ILE A 1 125 ? -11.148 5.876 2.476 1.00 88.38 125 ILE A N 1
ATOM 998 C CA . ILE A 1 125 ? -12.406 6.639 2.432 1.00 88.38 125 ILE A CA 1
ATOM 999 C C . ILE A 1 125 ? -13.463 5.973 3.318 1.00 88.38 125 ILE A C 1
ATOM 1001 O O . ILE A 1 125 ? -14.084 6.643 4.147 1.00 88.38 125 ILE A O 1
ATOM 1005 N N . TYR A 1 126 ? -13.625 4.654 3.198 1.00 87.56 126 TYR A N 1
ATOM 1006 C CA . TYR A 1 126 ? -14.571 3.893 4.011 1.00 87.56 126 TYR A CA 1
ATOM 1007 C C . TYR A 1 126 ? -14.302 4.054 5.518 1.00 87.56 126 TYR A C 1
ATOM 1009 O O . TYR A 1 126 ? -15.220 4.329 6.295 1.00 87.56 126 TYR A O 1
ATOM 1017 N N . LEU A 1 127 ? -13.040 3.951 5.948 1.00 83.38 127 LEU A N 1
ATOM 1018 C CA . LEU A 1 127 ? -12.674 4.093 7.361 1.00 83.38 127 LEU A CA 1
ATOM 1019 C C . LEU A 1 127 ? -12.797 5.522 7.881 1.00 83.38 127 LEU A C 1
ATOM 1021 O O . LEU A 1 127 ? -13.165 5.711 9.045 1.00 83.38 127 LEU A O 1
ATOM 1025 N N . CYS A 1 128 ? -12.538 6.520 7.038 1.00 85.94 128 CYS A N 1
ATOM 1026 C CA . CYS A 1 128 ? -12.803 7.919 7.355 1.00 85.94 128 CYS A CA 1
ATOM 1027 C C . CYS A 1 128 ? -14.291 8.136 7.646 1.00 85.94 128 CYS A C 1
ATOM 1029 O O . CYS A 1 128 ? -14.628 8.643 8.718 1.00 85.94 128 CYS A O 1
ATOM 1031 N N . ILE A 1 129 ? -15.183 7.678 6.759 1.00 86.88 129 ILE A N 1
ATOM 1032 C CA . ILE A 1 129 ? -16.639 7.788 6.946 1.00 86.88 129 ILE A CA 1
ATOM 1033 C C . ILE A 1 129 ? -17.065 7.087 8.243 1.00 86.88 129 ILE A C 1
ATOM 1035 O O . ILE A 1 129 ? -17.661 7.718 9.116 1.00 86.88 129 ILE A O 1
ATOM 1039 N N . ALA A 1 130 ? -16.658 5.829 8.439 1.00 82.19 130 ALA A N 1
ATOM 1040 C CA . ALA A 1 130 ? -17.008 5.044 9.626 1.00 82.19 130 ALA A CA 1
ATOM 1041 C C . ALA A 1 130 ? -16.468 5.634 10.948 1.00 82.19 130 ALA A C 1
ATOM 1043 O O . ALA A 1 130 ? -16.978 5.350 12.041 1.00 82.19 130 ALA A O 1
ATOM 1044 N N . THR A 1 131 ? -15.398 6.428 10.884 1.00 80.62 131 THR A N 1
ATOM 1045 C CA . THR A 1 131 ? -14.842 7.130 12.048 1.00 80.62 131 THR A CA 1
ATOM 1046 C C . THR A 1 131 ? -15.605 8.420 12.330 1.00 80.62 131 THR A C 1
ATOM 1048 O O . THR A 1 131 ? -15.940 8.675 13.489 1.00 80.62 131 THR A O 1
ATOM 1051 N N . VAL A 1 132 ? -15.947 9.188 11.291 1.00 84.38 132 VAL A N 1
ATOM 1052 C CA . VAL A 1 132 ? -16.738 10.422 11.401 1.00 84.38 132 VAL A CA 1
ATOM 1053 C C . VAL A 1 132 ? -18.159 10.136 11.880 1.00 84.38 132 VAL A C 1
ATOM 1055 O O . VAL A 1 132 ? -18.641 10.827 12.776 1.00 84.38 132 VAL A O 1
ATOM 1058 N N . GLU A 1 133 ? -18.827 9.112 11.347 1.00 83.12 133 GLU A N 1
ATOM 1059 C CA . GLU A 1 133 ? -20.172 8.721 11.788 1.00 83.12 133 GLU A CA 1
ATOM 1060 C C . GLU A 1 133 ? -20.193 8.377 13.276 1.00 83.12 133 GLU A C 1
ATOM 1062 O O . GLU A 1 133 ? -21.005 8.910 14.031 1.00 83.12 133 GLU A O 1
ATOM 1067 N N . LYS A 1 134 ? -19.220 7.585 13.735 1.00 77.19 134 LYS A N 1
ATOM 1068 C CA . LYS A 1 134 ? -19.125 7.209 15.147 1.00 77.19 134 LYS A CA 1
ATOM 1069 C C . LYS A 1 134 ? -18.831 8.403 16.063 1.00 77.19 134 LYS A C 1
ATOM 1071 O O . LYS A 1 134 ? -19.362 8.477 17.167 1.00 77.19 134 LYS A O 1
ATOM 1076 N N . GLN A 1 135 ? -17.993 9.341 15.621 1.00 77.81 135 GLN A N 1
ATOM 1077 C CA . GLN A 1 135 ? -17.750 10.603 16.333 1.00 77.81 135 GLN A CA 1
ATOM 1078 C C . GLN A 1 135 ? -19.030 11.453 16.416 1.00 77.81 135 GLN A C 1
ATOM 1080 O O . GLN A 1 135 ? -19.360 11.971 17.482 1.00 77.81 135 GLN A O 1
ATOM 1085 N N . ARG A 1 136 ? -19.803 11.543 15.324 1.00 79.94 136 ARG A N 1
ATOM 1086 C CA . ARG A 1 136 ? -21.093 12.254 15.297 1.00 79.94 136 ARG A CA 1
ATOM 1087 C C . ARG A 1 136 ? -22.120 11.636 16.244 1.00 79.94 136 ARG A C 1
ATOM 1089 O O . ARG A 1 136 ? -22.811 12.376 16.936 1.00 79.94 136 ARG A O 1
ATOM 1096 N N . GLU A 1 137 ? -22.218 10.309 16.299 1.00 80.44 137 GLU A N 1
ATOM 1097 C CA . GLU A 1 137 ? -23.108 9.614 17.238 1.00 80.44 137 GLU A CA 1
ATOM 1098 C C . GLU A 1 137 ? -22.747 9.892 18.699 1.00 80.44 137 GLU A C 1
ATOM 1100 O O . GLU A 1 137 ? -23.636 10.125 19.515 1.00 80.44 137 GLU A O 1
ATOM 1105 N N . LEU A 1 138 ? -21.453 9.899 19.029 1.00 76.00 138 LEU A N 1
ATOM 1106 C CA . LEU A 1 138 ? -20.983 10.202 20.382 1.00 76.00 138 LEU A CA 1
ATOM 1107 C C . LEU A 1 138 ? -21.271 11.657 20.771 1.00 76.00 138 LEU A C 1
ATOM 1109 O O . LEU A 1 138 ? -21.765 11.894 21.870 1.00 76.00 138 LEU A O 1
ATOM 1113 N N . ASN A 1 139 ? -21.052 12.609 19.860 1.00 76.75 139 ASN A N 1
ATOM 1114 C CA . ASN A 1 139 ? -21.365 14.023 20.091 1.00 76.75 139 ASN A CA 1
ATOM 1115 C C . ASN A 1 139 ? -22.870 14.309 20.195 1.00 76.75 139 ASN A C 1
ATOM 1117 O O . ASN A 1 139 ? -23.235 15.304 20.798 1.00 76.75 139 ASN A O 1
ATOM 1121 N N . ARG A 1 140 ? -23.748 13.464 19.634 1.00 77.44 140 ARG A N 1
ATOM 1122 C CA . ARG A 1 140 ? -25.209 13.580 19.825 1.00 77.44 140 ARG A CA 1
ATOM 1123 C C . ARG A 1 140 ? -25.700 13.039 21.171 1.00 77.44 140 ARG A C 1
ATOM 1125 O O . ARG A 1 140 ? -26.834 13.320 21.540 1.00 77.44 140 ARG A O 1
ATOM 1132 N N . ARG A 1 141 ? -24.911 12.194 21.846 1.00 69.94 141 ARG A N 1
ATOM 1133 C CA . ARG A 1 141 ? -25.268 11.579 23.139 1.00 69.94 141 ARG A CA 1
ATOM 1134 C C . ARG A 1 141 ? -24.723 12.346 24.351 1.00 69.94 141 ARG A C 1
ATOM 1136 O O . ARG A 1 141 ? -25.142 12.038 25.463 1.00 69.94 141 ARG A O 1
ATOM 1143 N N . ARG A 1 142 ? -23.773 13.262 24.144 1.00 58.81 142 ARG A N 1
ATOM 1144 C CA . ARG A 1 142 ? -23.330 14.255 25.135 1.00 58.81 142 ARG A CA 1
ATOM 1145 C C . ARG A 1 142 ? -24.202 15.496 25.044 1.00 58.81 142 ARG A C 1
ATOM 1147 O O . ARG A 1 142 ? -24.406 16.105 26.111 1.00 58.81 142 ARG A O 1
#

Secondary structure (DSSP, 8-state):
-HHHHHHHHHHHHS-TTT-HHHHHHHHHHHHHHHHHHHHHHHHHHTTSS-HHHHHHHHHHHHHHHHHHHHHHHHHHHHHHHHHHHHHHHTTS--TTTTHHHHHHHHHHHHHHHHHHHHHHHHHHHHHHHHHHHHHHHHHHH-

Foldseek 3Di:
DLLVVLLVVLVVPDPCVPDVLSVLSNVLSVVVVVLVVVVVVCVVVVPDDDDVVVLVVLVVNLVVLVVSLVSLVVSLVVLVVVVVVVVVVVVDDPCPPCPPPVVVSSVVSNVSSVVVSVVSVVVSVVSVVVSVVVVVVVVVVD

Organism: NCBI:txid30044

pLDDT: mean 70.78, std 12.63, range [43.03, 89.38]

=== Feature glossary ===
The features interleaved in this record are:

— What the protein is —

Sequence gives the chain of amino acids in standard one-letter code (A=alanine, C=cysteine, …, Y=tyrosine), read N→C. It is the only feature that is directly encoded by the gene; all structural features are derived from the folded form of this sequence.

Database cross-references. InterPro integrates a dozen domain/family signature databases into unified entries with residue-range hits. GO terms attach function/process/location labels with evidence codes. CATH codes position the fold in a four-level structural taxonomy. Organism is the NCBI-taxonomy species name.

— Where its atoms are —

Atomic coordinates in PDBx/mmCIF format — the same representation the Protein Data Bank distributes. Each line of the _atom_site loop places one backbone atom in Cartesian space (units: ångströms, origin: arbitrary).

The six renders are orthographic views along the three Cartesian axes in both directions. Representation (cartoon, sticks, or surface) and color scheme (sequence-rainbow or by-chain) vary across proteins so the training set covers all the common visualization conventions.

— Local backbone conformation —

Eight-state secondary structure (DSSP): H is the canonical α-helix, G the tighter 3₁₀-helix, I the wider π-helix; E/B are β-structure, T and S are turns and bends, and '-' is everything else. DSSP derives these from the pattern of main-chain N–H···O=C hydrogen bonds, not from the sequence.

P-SEA three-state annotation labels each residue as helix, strand, or coil based purely on the geometry of the Cα trace. It serves as a fallback when the full backbone (and thus DSSP) is unavailable.

The φ/ψ torsion pair specifies the backbone conformation at each residue. φ rotates about the N–Cα bond, ψ about the Cα–C bond. Steric clashes forbid most of the (φ, ψ) plane — the allowed regions (α-helix basin, β-sheet basin, left-handed helix) are the Ramachandran-allowed regions.

— Global shape and packing —

The geometric summary reports three shape descriptors. Rg (radius of gyration) measures how spread out the Cα atoms are about their centre of mass; compact globular proteins have small Rg, elongated or unfolded ones large. Cα contacts (<8 Å, |i−j|>4) count long-range residue pairs in spatial proximity — high for tightly packed folds, near zero for rods or random coil. The bounding-box extents give the protein's footprint along x, y, z in Å.

Solvent-accessible surface area (SASA) is the area in Å² traced out by the centre of a 1.4 Å probe sphere (a water molecule) rolled over the protein's van der Waals surface (Shrake–Rupley / Lee–Richards construction). Buried residues have near-zero SASA; fully exposed residues can exceed 200 Å². The total SASA scales roughly with the number of surface residues.

The contact map is a binary N×N matrix image: pixel (i, j) is dark where Cα_i and Cα_j are within 8 Å and |i−j|>4. Because the |i−j|>4 filter removes local helical contacts, off-diagonal stripes parallel to the main diagonal indicate parallel β-sheets; stripes perpendicular to it indicate antiparallel β-sheets. The Ramachandran plot scatters every residue's (φ, ψ) pair against the sterically allowed regions. The PAE heatmap renders the predicted-aligned-error matrix.

— Structural neighborhood —

3Di is Foldseek's structural alphabet. Each residue is assigned one of twenty discrete states based on how its Cα sits relative to its spatial (not sequential) neighbors. Aligning 3Di strings finds structural homologs roughly as well as full 3D superposition, but orders of magnitude faster.

Nearest PDB neighbors are the top structural matches found by Foldseek when searching this structure against the entire Protein Data Bank. Each hit reports a TM-score (0 to 1; >0.5 almost always implies the same fold) and an E-value. These are *structural* homologs — they may share no detectable sequence similarity.

— Confidence and disorder —

For AlphaFold models, the B-factor field carries pLDDT — the model's own estimate of local accuracy on a 0–100 scale. Regions with pLDDT<50 should be treated as essentially unmodeled; they often correspond to intrinsically disordered segments.

Crystallographic B-factors measure how much each atom's electron density is smeared out, in Å². They rise in mobile loops and surface residues and fall in the buried interior. In AlphaFold models this column is repurposed to hold pLDDT instead.

Predicted aligned error is AlphaFold's pairwise confidence. Unlike pLDDT (per-residue), PAE is per-residue-pair and captures whether two parts of the structure are correctly placed relative to each other. Units are ångströms of expected positional error.